Protein AF-A0A7C4MW34-F1 (afdb_monomer)

Nearest PDB structures (foldseek):
  4m70-assembly2_L  TM=8.364E-01  e=2.069E+00  Solanum tuberosum
  7ena-a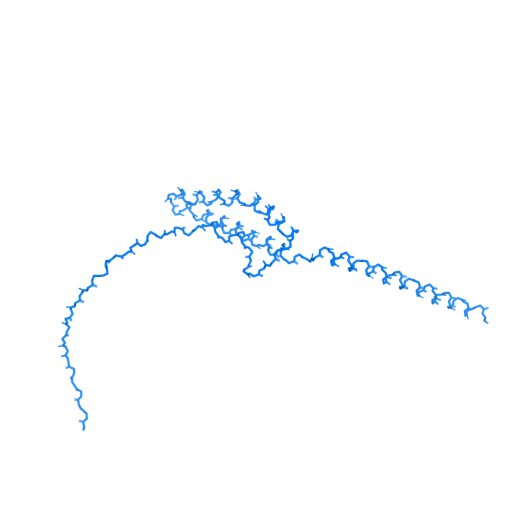ssembly1_g  TM=3.616E-01  e=6.659E+00  Homo sapiens
  7enc-assembly1_g  TM=4.281E-01  e=9.632E+00  Homo sapiens

pLDDT: mean 78.88, std 18.08, range [37.03, 94.94]

Mean predicted aligned error: 14.09 Å

Secondary structure (DSSP, 8-state):
------------------S---------TTTTSSPPPTT----HHHHHHHHHHHHHHHHHHHHHHHHHHH--SHHHHHHHHHHHHHHHHHHHHHHHHHHHPPPHHHHHHHHHHHHHHHHHHHHHHHHHHHHHHHTT--

Sequence (138 aa):
MVRTLCVGAGLGLLVWFIGAVQAADKPDLMAGVFDPPAGVHLRPDQQEQLRKLKQRYEPPLRSAIRKYESAAEERERIPLAREITKLKAEIKQEMERILAAPDPELIKRMKEAEQKAREQAKKQQQKAQAAKKNRKKH

Solvent-accessible surface area (backbone atoms only — not comparable to full-atom values): 8635 Å² total; per-residue (Å²): 137,92,80,89,81,89,82,90,82,92,75,89,82,90,77,80,93,76,90,73,88,64,79,72,72,72,75,61,86,68,64,71,64,86,57,76,66,89,92,69,82,74,51,74,71,43,50,54,50,50,50,52,50,46,69,67,47,46,61,61,44,52,50,35,50,54,51,36,71,68,42,87,47,69,79,60,26,53,63,31,52,51,50,42,50,50,50,51,51,53,48,45,53,53,49,52,51,52,70,66,51,74,58,68,68,57,54,49,52,51,53,54,51,52,51,52,51,53,52,51,51,52,53,51,51,52,53,54,50,52,54,55,55,58,66,73,76,110

Structure (mmCIF, N/CA/C/O backbone):
data_AF-A0A7C4MW34-F1
#
_entry.id   AF-A0A7C4MW34-F1
#
loop_
_atom_site.group_PDB
_atom_site.id
_atom_site.type_symbol
_atom_site.label_atom_id
_atom_site.label_alt_id
_atom_site.label_comp_id
_atom_site.label_asym_id
_atom_site.label_entity_id
_atom_site.label_seq_id
_atom_site.pdbx_PDB_ins_code
_atom_site.Cartn_x
_atom_site.Cartn_y
_atom_site.Cartn_z
_atom_site.occupancy
_atom_site.B_iso_or_equiv
_atom_site.auth_seq_id
_atom_site.auth_comp_id
_atom_site.auth_asym_id
_atom_site.auth_atom_id
_atom_site.pdbx_PDB_model_num
ATOM 1 N N . MET A 1 1 ? 12.282 -68.832 -27.040 1.00 41.03 1 MET A N 1
ATOM 2 C CA . MET A 1 1 ? 13.576 -68.327 -26.533 1.00 41.03 1 MET A CA 1
ATOM 3 C C . MET A 1 1 ? 13.894 -67.032 -27.255 1.00 41.03 1 MET A C 1
ATOM 5 O O . MET A 1 1 ? 13.933 -67.020 -28.476 1.00 41.03 1 MET A O 1
ATOM 9 N N . VAL A 1 2 ? 14.006 -65.946 -26.494 1.00 40.78 2 VAL A N 1
ATOM 10 C CA . VAL A 1 2 ? 14.206 -64.572 -26.969 1.00 40.78 2 VAL A CA 1
ATOM 11 C C . VAL A 1 2 ? 15.674 -64.374 -27.345 1.00 40.78 2 VAL A C 1
ATOM 13 O O . VAL A 1 2 ? 16.547 -64.673 -26.532 1.00 40.78 2 VAL A O 1
ATOM 16 N N . ARG A 1 3 ? 15.950 -63.846 -28.542 1.00 43.81 3 ARG A N 1
ATOM 17 C CA . ARG A 1 3 ? 1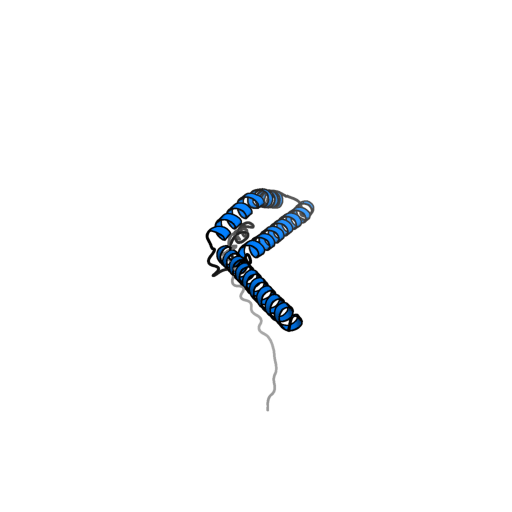7.239 -63.229 -28.877 1.00 43.81 3 ARG A CA 1
ATOM 18 C C . ARG A 1 3 ? 17.019 -61.964 -29.701 1.00 43.81 3 ARG A C 1
ATOM 20 O O . ARG A 1 3 ? 16.638 -62.006 -30.863 1.00 43.81 3 ARG A O 1
ATOM 27 N N . THR A 1 4 ? 17.257 -60.858 -29.017 1.00 50.22 4 THR A N 1
ATOM 28 C CA . THR A 1 4 ? 17.436 -59.490 -29.490 1.00 50.22 4 THR A CA 1
ATOM 29 C C . THR A 1 4 ? 18.653 -59.392 -30.412 1.00 50.22 4 THR A C 1
ATOM 31 O O . THR A 1 4 ? 19.695 -59.953 -30.080 1.00 50.22 4 THR A O 1
ATOM 34 N N . LEU A 1 5 ? 18.558 -58.618 -31.498 1.00 46.16 5 LEU A N 1
ATOM 35 C CA . LEU A 1 5 ? 19.700 -57.959 -32.141 1.00 46.16 5 LEU A CA 1
ATOM 36 C C . LEU A 1 5 ? 19.223 -56.684 -32.855 1.00 46.16 5 LEU A C 1
ATOM 38 O O . LEU A 1 5 ? 18.313 -56.713 -33.679 1.00 46.16 5 LEU A O 1
ATOM 42 N N . CYS A 1 6 ? 19.823 -55.566 -32.447 1.00 45.34 6 CYS A N 1
ATOM 43 C CA . CYS A 1 6 ? 19.655 -54.215 -32.974 1.00 45.34 6 CYS A CA 1
ATOM 44 C C . CYS A 1 6 ? 20.147 -54.079 -34.427 1.00 45.34 6 CYS A C 1
ATOM 46 O O . CYS A 1 6 ? 21.019 -54.831 -34.849 1.00 45.34 6 CYS A O 1
ATOM 48 N N . VAL A 1 7 ? 19.693 -53.031 -35.126 1.00 44.06 7 VAL A N 1
ATOM 49 C CA . VAL A 1 7 ? 20.501 -51.871 -35.582 1.00 44.06 7 VAL A CA 1
ATOM 50 C C . VAL A 1 7 ? 19.810 -51.192 -36.777 1.00 44.06 7 VAL A C 1
ATOM 52 O O . VAL A 1 7 ? 19.641 -51.789 -37.830 1.00 44.06 7 VAL A O 1
ATOM 55 N N . GLY A 1 8 ? 19.497 -49.903 -36.599 1.00 41.50 8 GLY A N 1
ATOM 56 C CA . GLY A 1 8 ? 19.860 -48.848 -37.551 1.00 41.50 8 GLY A CA 1
ATOM 57 C C . GLY A 1 8 ? 19.016 -48.654 -38.811 1.00 41.50 8 GLY A C 1
ATOM 58 O O . GLY A 1 8 ? 19.262 -49.279 -39.832 1.00 41.50 8 GLY A O 1
ATOM 59 N N . ALA A 1 9 ? 18.169 -47.624 -38.791 1.00 46.53 9 ALA A N 1
ATOM 60 C CA . ALA A 1 9 ? 17.952 -46.763 -39.954 1.00 46.53 9 ALA A CA 1
ATOM 61 C C . ALA A 1 9 ? 17.514 -45.376 -39.465 1.00 4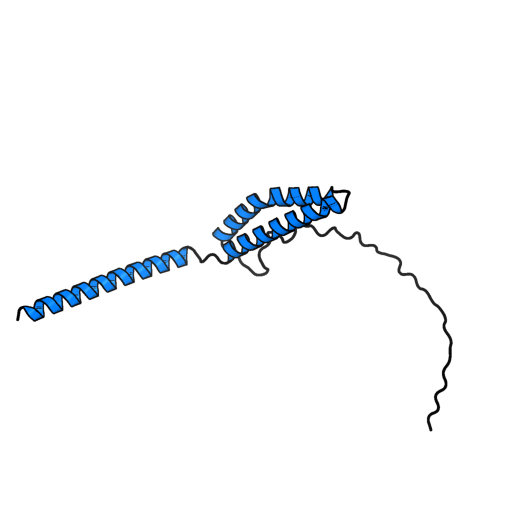6.53 9 ALA A C 1
ATOM 63 O O . ALA A 1 9 ? 16.337 -45.111 -39.231 1.00 46.53 9 ALA A O 1
ATOM 64 N N . GLY A 1 10 ? 18.500 -44.506 -39.243 1.00 44.44 10 GLY A N 1
ATOM 65 C CA . GLY A 1 10 ? 18.279 -43.077 -39.087 1.00 44.44 10 GLY A CA 1
ATOM 66 C C . GLY A 1 10 ? 18.043 -42.445 -40.455 1.00 44.44 10 GLY A C 1
ATOM 67 O O . GLY A 1 10 ? 18.918 -42.495 -41.309 1.00 44.44 10 GLY A O 1
ATOM 68 N N . LEU A 1 11 ? 16.864 -41.860 -40.632 1.00 51.25 11 LEU A N 1
ATOM 69 C CA . LEU A 1 11 ? 16.459 -40.915 -41.675 1.00 51.25 11 LEU A CA 1
ATOM 70 C C . LEU A 1 11 ? 15.327 -40.126 -40.995 1.00 51.25 11 LEU A C 1
ATOM 72 O O . LEU A 1 11 ? 14.296 -40.687 -40.657 1.00 51.25 11 LEU A O 1
ATOM 76 N N . GLY A 1 12 ? 15.518 -38.886 -40.558 1.00 44.84 12 GLY A N 1
ATOM 77 C CA . GLY A 1 12 ? 15.930 -37.787 -41.412 1.00 44.84 12 GLY A CA 1
ATOM 78 C C . GLY A 1 12 ? 14.686 -37.212 -42.081 1.00 44.84 12 GLY A C 1
ATOM 79 O O . GLY A 1 12 ? 14.491 -37.433 -43.267 1.00 44.84 12 GLY A O 1
ATOM 80 N N . LEU A 1 13 ? 13.839 -36.500 -41.328 1.00 47.25 13 LEU A N 1
ATOM 81 C CA . LEU A 1 13 ? 12.906 -35.543 -41.923 1.00 47.25 13 LEU A CA 1
ATOM 82 C C . LEU A 1 13 ? 12.595 -34.396 -40.960 1.00 47.25 13 LEU A C 1
ATOM 84 O O . LEU A 1 13 ? 11.762 -34.447 -40.060 1.00 47.25 13 LEU A O 1
ATOM 88 N N . LEU A 1 14 ? 13.389 -33.366 -41.205 1.00 48.12 14 LEU A N 1
ATOM 89 C CA . LEU A 1 14 ? 13.305 -31.986 -40.788 1.00 48.12 14 LEU A CA 1
ATOM 90 C C . LEU A 1 14 ? 12.026 -31.380 -41.394 1.00 48.12 14 LEU A C 1
ATOM 92 O O . LEU A 1 14 ? 11.952 -31.215 -42.609 1.00 48.12 14 LEU A O 1
ATOM 96 N N . VAL A 1 15 ? 11.034 -31.026 -40.575 1.00 53.00 15 VAL A N 1
ATOM 97 C CA . VAL A 1 15 ? 9.924 -30.158 -41.006 1.00 53.00 15 VAL A CA 1
ATOM 98 C C . VAL A 1 15 ? 9.812 -28.982 -40.037 1.00 53.00 15 VAL A C 1
ATOM 100 O O . VAL A 1 15 ? 9.117 -29.020 -39.030 1.00 53.00 15 VAL A O 1
ATOM 103 N N . TRP A 1 16 ? 10.623 -27.969 -40.342 1.00 45.69 16 TRP A N 1
ATOM 104 C CA . TRP A 1 16 ? 10.245 -26.559 -40.455 1.00 45.69 16 TRP A CA 1
ATOM 105 C C . TRP A 1 16 ? 9.225 -26.036 -39.434 1.00 45.69 16 TRP A C 1
ATOM 107 O O . TRP A 1 16 ? 8.058 -25.802 -39.733 1.00 45.69 16 TRP A O 1
ATOM 117 N N . PHE A 1 17 ? 9.739 -25.728 -38.244 1.00 40.44 17 PHE A N 1
ATOM 118 C CA . PHE A 1 17 ? 9.182 -24.705 -37.364 1.00 40.44 17 PHE A CA 1
ATOM 119 C C . PHE A 1 17 ? 9.373 -23.329 -38.033 1.00 40.44 17 PHE A C 1
ATOM 121 O O . PHE A 1 17 ? 10.386 -22.662 -37.835 1.00 40.44 17 PHE A O 1
ATOM 128 N N . ILE A 1 18 ? 8.423 -22.907 -38.869 1.00 50.16 18 ILE A N 1
ATOM 129 C CA . ILE A 1 18 ? 8.297 -21.505 -39.285 1.00 50.16 18 ILE A CA 1
ATOM 130 C C . ILE A 1 18 ? 6.913 -21.017 -38.893 1.00 50.16 18 ILE A C 1
ATOM 132 O O . ILE A 1 18 ? 5.909 -21.582 -39.313 1.00 50.16 18 ILE A O 1
ATOM 136 N N . GLY A 1 19 ? 6.887 -19.906 -38.158 1.00 37.09 19 GLY A N 1
ATOM 137 C CA . GLY A 1 19 ? 5.733 -19.014 -38.165 1.00 37.09 19 GLY A CA 1
ATOM 138 C C . GLY A 1 19 ? 5.060 -18.808 -36.820 1.00 37.09 19 GLY A C 1
ATOM 139 O O . GLY A 1 19 ? 3.912 -19.189 -36.651 1.00 37.09 19 GLY A O 1
ATOM 140 N N . ALA A 1 20 ? 5.764 -18.167 -35.889 1.00 41.09 20 ALA A N 1
ATOM 141 C CA . ALA A 1 20 ? 5.300 -16.953 -35.212 1.00 41.09 20 ALA A CA 1
ATOM 142 C C . ALA A 1 20 ? 6.273 -16.658 -34.066 1.00 41.09 20 ALA A C 1
ATOM 144 O O . ALA A 1 20 ? 6.082 -17.096 -32.934 1.00 41.09 20 ALA A O 1
ATOM 145 N N . VAL A 1 21 ? 7.310 -15.861 -34.346 1.00 43.25 21 VAL A N 1
ATOM 146 C CA . VAL A 1 21 ? 7.788 -14.927 -33.323 1.00 43.25 21 VAL A CA 1
ATOM 147 C C . VAL A 1 21 ? 6.605 -13.986 -33.120 1.00 43.25 21 VAL A C 1
ATOM 149 O O . VAL A 1 21 ? 6.377 -13.034 -33.861 1.00 43.25 21 VAL A O 1
ATOM 152 N N . GLN A 1 22 ? 5.725 -14.388 -32.209 1.00 37.03 22 GLN A N 1
ATOM 153 C CA . GLN A 1 22 ? 4.719 -13.510 -31.666 1.00 37.03 22 GLN A CA 1
ATOM 154 C C . GLN A 1 22 ? 5.533 -12.354 -31.106 1.00 37.03 22 GLN A C 1
ATOM 156 O O . GLN A 1 22 ? 6.472 -12.580 -30.337 1.00 37.03 22 GLN A O 1
ATOM 161 N N . ALA A 1 23 ? 5.264 -11.146 -31.601 1.00 40.41 23 ALA A N 1
ATOM 162 C CA . ALA A 1 23 ? 5.703 -9.934 -30.946 1.00 40.41 23 ALA A CA 1
ATOM 163 C C . ALA A 1 23 ? 5.356 -10.137 -29.474 1.00 40.41 23 ALA A C 1
ATOM 165 O O . ALA A 1 23 ? 4.180 -10.196 -29.122 1.00 40.41 23 ALA A O 1
ATOM 166 N N . ALA A 1 24 ? 6.373 -10.421 -28.662 1.00 38.38 24 ALA A N 1
ATOM 167 C CA . ALA A 1 24 ? 6.201 -10.554 -27.239 1.00 38.38 24 ALA A CA 1
ATOM 168 C C . ALA A 1 24 ? 5.788 -9.155 -26.812 1.00 38.38 24 ALA A C 1
ATOM 170 O O . ALA A 1 24 ? 6.632 -8.257 -26.752 1.00 38.38 24 ALA A O 1
ATOM 171 N N . ASP A 1 25 ? 4.478 -8.961 -26.658 1.00 45.44 25 ASP A N 1
ATOM 172 C CA . ASP A 1 25 ? 3.899 -7.854 -25.922 1.00 45.44 25 ASP A CA 1
ATOM 173 C C . ASP A 1 25 ? 4.781 -7.706 -24.693 1.00 45.44 25 ASP A C 1
ATOM 175 O O . ASP A 1 25 ? 4.855 -8.610 -23.853 1.00 45.44 25 ASP A O 1
ATOM 179 N N . LYS A 1 26 ? 5.589 -6.640 -24.667 1.00 52.94 26 LYS A N 1
ATOM 180 C CA . LYS A 1 26 ? 6.441 -6.365 -23.518 1.00 52.94 26 LYS A CA 1
ATOM 181 C C . LYS A 1 26 ? 5.467 -6.328 -22.346 1.00 52.94 26 LYS A C 1
ATOM 183 O O . LYS A 1 26 ? 4.536 -5.523 -22.416 1.00 52.94 26 LYS A O 1
ATOM 188 N N . PRO A 1 27 ? 5.600 -7.215 -21.342 1.00 59.66 27 PRO A N 1
ATOM 189 C CA . PRO A 1 27 ? 4.620 -7.282 -20.274 1.00 59.66 27 PRO A CA 1
ATOM 190 C C . PRO A 1 27 ? 4.542 -5.889 -19.668 1.00 59.66 27 PRO A C 1
ATOM 192 O O . PRO A 1 27 ? 5.571 -5.362 -19.239 1.00 59.66 27 PRO A O 1
ATOM 195 N N . ASP A 1 28 ? 3.358 -5.273 -19.714 1.00 71.06 28 ASP A N 1
ATOM 196 C CA . ASP A 1 28 ? 3.172 -3.930 -19.183 1.00 71.06 28 ASP A CA 1
ATOM 197 C C . ASP A 1 28 ? 3.604 -3.953 -17.717 1.00 71.06 28 ASP A C 1
ATOM 199 O O . ASP A 1 28 ? 2.982 -4.581 -16.859 1.00 71.06 28 ASP A O 1
ATOM 203 N N . LEU A 1 29 ? 4.729 -3.298 -17.431 1.00 76.44 29 LEU A N 1
ATOM 204 C CA . LEU A 1 29 ? 5.334 -3.305 -16.107 1.00 76.44 29 LEU A CA 1
ATOM 205 C C . LEU A 1 29 ? 4.459 -2.568 -15.084 1.00 76.44 29 LEU A C 1
ATOM 207 O O . LEU A 1 29 ? 4.717 -2.707 -13.883 1.00 76.44 29 LEU A O 1
ATOM 211 N N . MET A 1 30 ? 3.445 -1.826 -15.542 1.00 79.88 30 MET A N 1
ATOM 212 C CA . MET A 1 30 ? 2.418 -1.181 -14.725 1.00 79.88 30 MET A CA 1
ATOM 213 C C . MET A 1 30 ? 1.183 -2.061 -14.498 1.00 79.88 30 MET A C 1
ATOM 215 O O . MET A 1 30 ? 0.460 -1.823 -13.525 1.00 79.88 30 MET A O 1
ATOM 219 N N . ALA A 1 31 ? 0.936 -3.070 -15.340 1.00 76.94 31 ALA A N 1
ATOM 220 C CA . ALA A 1 31 ? -0.245 -3.919 -15.226 1.00 76.94 31 ALA A CA 1
ATOM 221 C C . ALA A 1 31 ? -0.235 -4.703 -13.907 1.00 76.94 31 ALA A C 1
ATOM 223 O O . ALA A 1 31 ? 0.797 -5.233 -13.483 1.00 76.94 31 ALA A O 1
ATOM 224 N N . GLY A 1 32 ? -1.381 -4.760 -13.226 1.00 77.88 32 GLY A N 1
ATOM 225 C CA . GLY A 1 32 ? -1.518 -5.516 -11.982 1.00 77.88 32 GLY A CA 1
ATOM 226 C C . GLY A 1 32 ? -0.900 -4.868 -10.742 1.00 77.88 32 GLY A C 1
ATOM 227 O O . GLY A 1 32 ? -1.073 -5.397 -9.650 1.00 77.88 32 GLY A O 1
ATOM 228 N N . VAL A 1 33 ? -0.174 -3.746 -10.853 1.00 83.6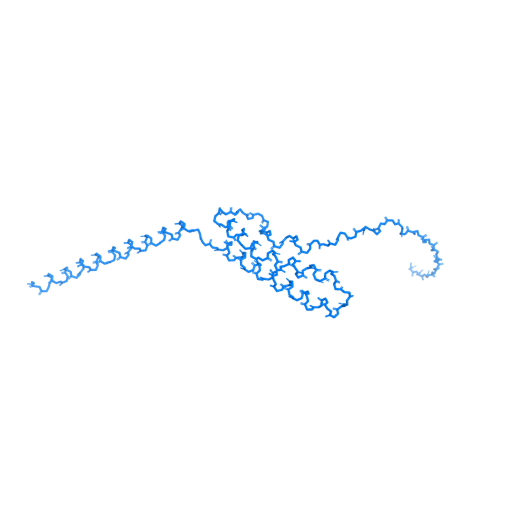2 33 VAL A N 1
ATOM 229 C CA . VAL A 1 33 ? 0.547 -3.165 -9.699 1.00 83.62 33 VAL A CA 1
ATOM 230 C C . VAL A 1 33 ? -0.404 -2.533 -8.679 1.00 83.62 33 VAL A C 1
ATOM 232 O O . VAL A 1 33 ? -0.152 -2.593 -7.478 1.00 83.62 33 VAL A O 1
ATOM 235 N N . PHE A 1 34 ? -1.490 -1.930 -9.161 1.00 85.50 34 PHE A N 1
ATOM 236 C CA . PHE A 1 34 ? -2.501 -1.262 -8.335 1.00 85.50 34 PHE A CA 1
ATOM 237 C C . PHE A 1 34 ? -3.824 -2.032 -8.282 1.00 85.50 34 PHE A C 1
ATOM 239 O O . PHE A 1 34 ? -4.800 -1.525 -7.727 1.00 85.50 34 PHE A O 1
ATOM 246 N N . ASP A 1 35 ? -3.867 -3.224 -8.878 1.00 84.44 35 ASP A N 1
ATOM 247 C CA . ASP A 1 35 ? -5.077 -4.028 -8.915 1.00 84.44 35 ASP A CA 1
ATOM 248 C C . ASP A 1 35 ? -5.216 -4.797 -7.595 1.00 84.44 35 ASP A C 1
ATOM 250 O O . ASP A 1 35 ? -4.266 -5.454 -7.150 1.00 84.44 35 ASP A O 1
ATOM 254 N N . PRO A 1 36 ? -6.383 -4.720 -6.932 1.00 79.88 36 PRO A N 1
ATOM 255 C CA . PRO A 1 36 ? -6.632 -5.511 -5.739 1.00 79.88 36 PRO A CA 1
ATOM 256 C C . PRO A 1 36 ? -6.614 -7.015 -6.077 1.00 79.88 36 PRO A C 1
ATOM 258 O O . PRO A 1 36 ? -6.841 -7.400 -7.228 1.00 79.88 36 PRO A O 1
ATOM 261 N N . PRO A 1 37 ? -6.394 -7.892 -5.078 1.00 79.19 37 PRO A N 1
ATOM 262 C CA . PRO A 1 37 ? -6.471 -9.332 -5.285 1.00 79.19 37 PRO A CA 1
ATOM 263 C C . PRO A 1 37 ? -7.829 -9.726 -5.878 1.00 79.19 37 PRO A C 1
ATOM 265 O O . PRO A 1 37 ? -8.866 -9.158 -5.521 1.00 79.19 37 PRO A O 1
ATOM 268 N N . ALA A 1 38 ? -7.832 -10.723 -6.764 1.00 78.81 38 ALA A N 1
ATOM 269 C CA . ALA A 1 38 ? -9.055 -11.190 -7.406 1.00 78.81 38 ALA A CA 1
ATOM 270 C C . ALA A 1 38 ? -10.126 -11.575 -6.366 1.00 78.81 38 ALA A C 1
ATOM 272 O O . ALA A 1 38 ? -9.837 -12.236 -5.368 1.00 78.81 38 ALA A O 1
ATOM 273 N N . GLY A 1 39 ? -11.371 -11.155 -6.606 1.00 75.94 39 GLY A N 1
ATOM 274 C CA . GLY A 1 39 ? -12.513 -11.436 -5.727 1.00 75.94 39 GLY A CA 1
ATOM 275 C C . GLY A 1 39 ? -12.685 -10.483 -4.536 1.00 75.94 39 GLY A C 1
ATOM 276 O O . GLY A 1 39 ? -13.682 -10.593 -3.820 1.00 75.94 39 GLY A O 1
ATOM 277 N N . VAL A 1 40 ? -11.779 -9.520 -4.327 1.00 81.00 40 VAL A N 1
ATOM 278 C CA . VAL A 1 40 ? -11.915 -8.515 -3.263 1.00 81.00 40 VAL A CA 1
ATOM 279 C C . VAL A 1 40 ? -12.878 -7.404 -3.686 1.00 81.00 40 VAL A C 1
ATOM 281 O O . VAL A 1 40 ? -12.608 -6.644 -4.613 1.00 81.00 40 VAL A O 1
ATOM 284 N N . HIS A 1 41 ? -13.994 -7.274 -2.965 1.00 82.94 41 HIS A N 1
ATOM 285 C CA . HIS A 1 41 ? -14.901 -6.136 -3.103 1.00 82.94 41 HIS A CA 1
ATOM 286 C C . HIS A 1 41 ? -14.422 -4.992 -2.210 1.00 82.94 41 HIS A C 1
ATOM 288 O O . HIS A 1 41 ? -14.436 -5.094 -0.984 1.00 82.94 41 HIS A O 1
ATOM 294 N N . LEU A 1 42 ? -13.984 -3.904 -2.837 1.00 85.25 42 LEU A N 1
ATOM 295 C CA . LEU A 1 42 ? -13.471 -2.734 -2.135 1.00 85.25 42 LEU A CA 1
ATOM 296 C C . LEU A 1 42 ? -14.611 -1.880 -1.589 1.00 85.25 42 LEU A C 1
ATOM 298 O O . LEU A 1 42 ? -15.513 -1.491 -2.337 1.00 85.25 42 LEU A O 1
ATOM 302 N N . ARG A 1 43 ? -14.519 -1.511 -0.312 1.00 88.00 43 ARG A N 1
ATOM 303 C CA . ARG A 1 43 ? -15.394 -0.493 0.277 1.00 88.00 43 ARG A CA 1
ATOM 304 C C . ARG A 1 43 ? -15.080 0.906 -0.289 1.00 88.00 43 ARG A C 1
ATOM 306 O O . ARG A 1 43 ? -13.953 1.133 -0.737 1.00 88.00 43 ARG A O 1
ATOM 313 N N . PRO A 1 44 ? -16.018 1.872 -0.245 1.00 87.81 44 PRO A N 1
ATOM 314 C CA . PRO A 1 44 ? -15.789 3.225 -0.766 1.00 87.81 44 PRO A CA 1
ATOM 315 C C . PRO A 1 44 ? -14.577 3.941 -0.145 1.00 87.81 44 PRO A C 1
ATOM 317 O O . PRO A 1 44 ? -13.820 4.598 -0.857 1.00 87.81 44 PRO A O 1
ATOM 320 N N . ASP A 1 45 ? -14.343 3.762 1.160 1.00 87.44 45 ASP A N 1
ATOM 321 C CA . ASP A 1 45 ? -13.169 4.295 1.865 1.00 87.44 45 ASP A CA 1
ATOM 322 C C . ASP A 1 45 ? -11.865 3.697 1.321 1.00 87.44 45 ASP A C 1
ATOM 324 O O . ASP A 1 45 ? -10.904 4.418 1.045 1.00 87.44 45 ASP A O 1
ATOM 328 N N . GLN A 1 46 ? -11.848 2.381 1.097 1.00 88.94 46 GLN A N 1
ATOM 329 C CA . GLN A 1 46 ? -10.694 1.666 0.553 1.00 88.94 46 GLN A CA 1
ATOM 330 C C . GLN A 1 46 ? -10.413 2.066 -0.899 1.00 88.94 46 GLN A C 1
ATOM 332 O O . GLN A 1 46 ? -9.254 2.225 -1.273 1.00 88.94 46 GLN A O 1
ATOM 337 N N . GLN A 1 47 ? -11.453 2.285 -1.711 1.00 90.19 47 GLN A N 1
ATOM 338 C CA . GLN A 1 47 ? -11.307 2.783 -3.083 1.00 90.19 47 GLN A CA 1
ATOM 339 C C . GLN A 1 47 ? -10.662 4.171 -3.114 1.00 90.19 47 GLN A C 1
ATOM 341 O O . GLN A 1 47 ? -9.760 4.420 -3.916 1.00 90.19 47 GLN A O 1
ATOM 346 N N . GLU A 1 48 ? -11.081 5.077 -2.228 1.00 91.25 48 GLU A N 1
ATOM 347 C CA . GLU A 1 48 ? -10.479 6.407 -2.138 1.00 91.25 48 GLU A CA 1
ATOM 348 C C . GLU A 1 48 ? -9.012 6.331 -1.690 1.00 91.25 48 GLU A C 1
ATOM 350 O O . GLU A 1 48 ? -8.150 7.020 -2.245 1.00 91.25 48 GLU A O 1
ATOM 355 N N . GLN A 1 49 ? -8.699 5.463 -0.724 1.00 90.44 49 GLN A N 1
ATOM 356 C CA . GLN A 1 49 ? -7.321 5.245 -0.283 1.00 90.44 49 GLN A CA 1
ATOM 357 C C . GLN A 1 49 ? -6.446 4.643 -1.388 1.00 90.44 49 GLN A C 1
ATOM 359 O O . GLN A 1 49 ? -5.334 5.125 -1.602 1.00 90.44 49 GLN A O 1
ATOM 364 N N . LEU A 1 50 ? -6.952 3.672 -2.152 1.00 91.12 50 LEU A N 1
ATOM 365 C CA . LEU A 1 50 ? -6.250 3.127 -3.318 1.00 91.12 50 LEU A CA 1
ATOM 366 C C . LEU A 1 50 ? -6.054 4.176 -4.414 1.00 91.12 50 LEU A C 1
ATOM 368 O O . LEU A 1 50 ? -4.999 4.226 -5.042 1.00 91.12 50 LEU A O 1
ATOM 372 N N . ARG A 1 51 ? -7.020 5.079 -4.613 1.00 91.44 51 ARG A N 1
ATOM 373 C CA . ARG A 1 51 ? -6.870 6.205 -5.542 1.00 91.44 51 ARG A CA 1
ATOM 374 C C . ARG A 1 51 ? -5.746 7.150 -5.109 1.00 91.44 51 ARG A C 1
ATOM 376 O O . ARG A 1 51 ? -4.954 7.565 -5.954 1.00 91.44 51 ARG A O 1
ATOM 383 N N . LYS A 1 52 ? -5.648 7.471 -3.815 1.00 93.38 52 LYS A N 1
ATOM 384 C CA . LYS A 1 52 ? -4.550 8.286 -3.256 1.00 93.38 52 LYS A CA 1
ATOM 385 C C . LYS A 1 52 ? -3.201 7.579 -3.393 1.00 93.38 52 LYS A C 1
ATOM 387 O O . LYS A 1 52 ? -2.226 8.209 -3.800 1.00 93.38 52 LYS A O 1
ATOM 392 N N . LEU A 1 53 ? -3.163 6.273 -3.118 1.00 93.25 53 LEU A N 1
ATOM 393 C CA . LEU A 1 53 ? -1.982 5.432 -3.313 1.00 93.25 53 LEU A CA 1
ATOM 394 C C . LEU A 1 53 ? -1.504 5.496 -4.768 1.00 93.25 53 LEU A C 1
ATOM 396 O O . LEU A 1 53 ? -0.340 5.802 -5.026 1.00 93.25 53 LEU A O 1
ATOM 400 N N . LYS A 1 54 ? -2.425 5.296 -5.717 1.00 92.00 54 LYS A N 1
ATOM 401 C CA . LYS A 1 54 ? -2.149 5.393 -7.151 1.00 92.00 54 LYS A CA 1
ATOM 402 C C . LYS A 1 54 ? -1.597 6.769 -7.524 1.00 92.00 54 LYS A C 1
ATOM 404 O O . LYS A 1 54 ? -0.524 6.846 -8.104 1.00 92.00 54 LYS A O 1
ATOM 409 N N . GLN A 1 55 ? -2.246 7.858 -7.114 1.00 94.19 55 GLN A N 1
ATOM 410 C CA . GLN A 1 55 ? -1.778 9.221 -7.409 1.00 94.19 55 GLN A CA 1
ATOM 411 C C . GLN A 1 55 ? -0.362 9.510 -6.888 1.00 94.19 55 GLN A C 1
ATOM 413 O O . GLN A 1 55 ? 0.392 10.239 -7.530 1.00 94.19 55 GLN A O 1
ATOM 418 N N . ARG A 1 56 ? 0.004 8.941 -5.736 1.00 93.81 56 ARG A N 1
ATOM 419 C CA . ARG A 1 56 ? 1.316 9.134 -5.112 1.00 93.81 56 ARG A CA 1
ATOM 420 C C . ARG A 1 56 ? 2.419 8.325 -5.795 1.00 93.81 56 ARG A C 1
ATOM 422 O O . ARG A 1 56 ? 3.517 8.843 -5.988 1.00 93.81 56 ARG A O 1
ATOM 429 N N . TYR A 1 57 ? 2.138 7.068 -6.138 1.00 93.06 57 TYR A N 1
ATOM 430 C CA . TYR A 1 57 ? 3.150 6.107 -6.585 1.00 93.06 57 TYR A CA 1
ATOM 431 C C . TYR A 1 57 ? 3.190 5.876 -8.098 1.00 93.06 57 TYR A C 1
ATOM 433 O O . TYR A 1 57 ? 4.218 5.439 -8.614 1.00 93.06 57 TYR A O 1
ATOM 441 N N . GLU A 1 58 ? 2.127 6.204 -8.831 1.00 92.69 58 GLU A N 1
ATOM 442 C CA . GLU A 1 58 ? 2.097 6.079 -10.289 1.00 92.69 58 GLU A CA 1
ATOM 443 C C . GLU A 1 58 ? 3.162 6.961 -10.972 1.00 92.69 58 GLU A C 1
ATOM 445 O O . GLU A 1 58 ? 3.915 6.420 -11.786 1.00 92.69 58 GLU A O 1
ATOM 450 N N . PRO A 1 59 ? 3.330 8.263 -10.639 1.00 94.94 59 PRO A N 1
ATOM 451 C CA . PRO A 1 59 ? 4.364 9.089 -11.267 1.00 94.94 59 PRO A CA 1
ATOM 452 C C . PRO A 1 59 ? 5.808 8.583 -11.073 1.00 94.94 59 PRO A C 1
ATOM 454 O O . PRO A 1 59 ? 6.519 8.466 -12.079 1.00 94.94 59 PRO A O 1
ATOM 457 N N . PRO A 1 60 ? 6.284 8.261 -9.846 1.00 94.19 60 PRO A N 1
ATOM 458 C CA . PRO A 1 60 ? 7.648 7.768 -9.663 1.00 94.19 60 PRO A CA 1
ATOM 459 C C . PRO A 1 60 ? 7.855 6.392 -10.301 1.00 94.19 60 PRO A C 1
ATOM 461 O O . PRO A 1 60 ? 8.883 6.180 -10.942 1.00 94.19 60 PRO A O 1
ATOM 464 N N . LEU A 1 61 ? 6.871 5.488 -10.220 1.00 92.81 61 LEU A N 1
ATOM 465 C CA . LEU A 1 61 ? 6.966 4.166 -10.840 1.00 92.81 61 LEU A CA 1
ATOM 466 C C . LEU A 1 61 ? 7.047 4.262 -12.367 1.00 92.81 61 LEU A C 1
ATOM 468 O O . LEU A 1 61 ? 7.922 3.651 -12.980 1.00 92.81 61 LEU A O 1
ATOM 472 N N . ARG A 1 62 ? 6.193 5.087 -12.982 1.00 93.06 62 ARG A N 1
ATOM 473 C CA . ARG A 1 62 ? 6.203 5.320 -14.431 1.00 93.06 62 ARG A CA 1
ATOM 474 C C . ARG A 1 62 ? 7.517 5.945 -14.896 1.00 93.06 62 ARG A C 1
ATOM 476 O O . ARG A 1 62 ? 8.036 5.577 -15.945 1.00 93.06 62 ARG A O 1
ATOM 483 N N . SER A 1 63 ? 8.065 6.874 -14.113 1.00 93.44 63 SER A N 1
ATOM 484 C CA . SER A 1 63 ? 9.370 7.486 -14.383 1.00 93.44 63 SER A CA 1
ATOM 485 C C . SER A 1 63 ? 10.498 6.452 -14.342 1.00 93.44 63 SER A C 1
ATOM 487 O O . SER A 1 63 ? 11.302 6.390 -15.272 1.00 93.44 63 SER A O 1
ATOM 489 N N . ALA A 1 64 ? 10.527 5.599 -13.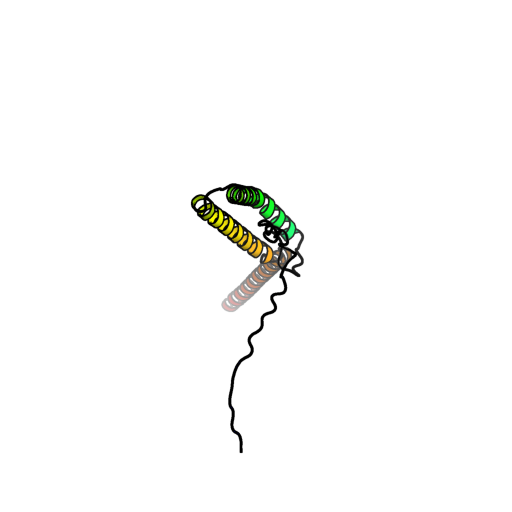314 1.00 92.19 64 ALA A N 1
ATOM 490 C CA . ALA A 1 64 ? 11.529 4.546 -13.174 1.00 92.19 64 ALA A CA 1
ATOM 491 C C . ALA A 1 64 ? 11.444 3.514 -14.313 1.00 92.19 64 ALA A C 1
ATOM 493 O O . ALA A 1 64 ? 12.469 3.172 -14.901 1.00 92.19 64 ALA A O 1
ATOM 494 N N . ILE A 1 65 ? 10.231 3.089 -14.688 1.00 91.94 65 ILE A N 1
ATOM 495 C CA . ILE A 1 65 ? 9.998 2.185 -15.827 1.00 91.94 65 ILE A CA 1
ATOM 496 C C . ILE A 1 65 ? 10.474 2.817 -17.134 1.00 91.94 65 ILE A C 1
ATOM 498 O O . ILE A 1 65 ? 11.234 2.196 -17.869 1.00 91.94 65 ILE A O 1
ATOM 502 N N . ARG A 1 66 ? 10.114 4.077 -17.400 1.00 93.12 66 ARG A N 1
ATOM 503 C CA . ARG A 1 66 ? 10.546 4.766 -18.623 1.00 93.12 66 ARG A CA 1
ATOM 504 C C . ARG A 1 66 ? 12.068 4.863 -18.714 1.00 93.12 66 ARG A C 1
ATOM 506 O O . ARG A 1 66 ? 12.628 4.632 -19.781 1.00 93.12 66 ARG A O 1
ATOM 513 N N . LYS A 1 67 ? 12.739 5.184 -17.601 1.00 92.56 67 LYS A N 1
ATOM 514 C CA . LYS A 1 67 ? 14.208 5.209 -17.536 1.00 92.56 67 LYS A CA 1
ATOM 515 C C . LYS A 1 67 ? 14.791 3.827 -17.819 1.00 92.56 67 LYS A C 1
ATOM 517 O O . LYS A 1 67 ? 15.729 3.725 -18.602 1.00 92.56 67 LYS A O 1
ATOM 522 N N . TYR A 1 68 ? 14.218 2.785 -17.216 1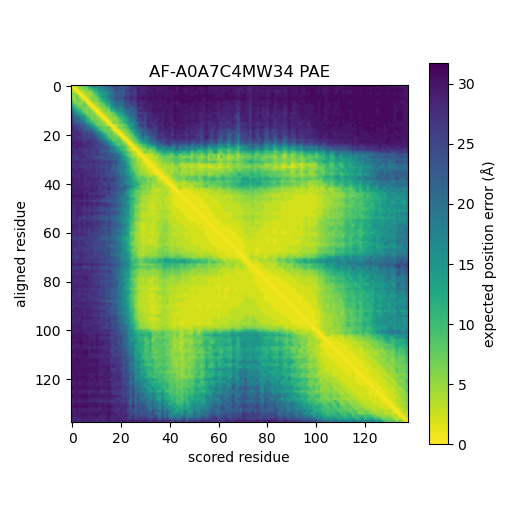.00 91.19 68 TYR A N 1
ATOM 523 C CA . TYR A 1 68 ? 14.643 1.398 -17.404 1.00 91.19 68 TYR A CA 1
ATOM 524 C C . TYR A 1 68 ? 14.534 0.963 -18.870 1.00 91.19 68 TYR A C 1
ATOM 526 O O . TYR A 1 68 ? 15.459 0.357 -19.403 1.00 91.19 68 TYR A O 1
ATOM 534 N N . GLU A 1 69 ? 13.444 1.332 -19.543 1.00 89.50 69 GLU A N 1
ATOM 535 C CA . GLU A 1 69 ? 13.233 1.046 -20.965 1.00 89.50 69 GLU A CA 1
ATOM 536 C C . GLU A 1 69 ? 14.166 1.845 -21.883 1.00 89.50 69 GLU A C 1
ATOM 538 O O . GLU A 1 69 ? 14.580 1.333 -22.923 1.00 89.50 69 GLU A O 1
ATOM 543 N N . SER A 1 70 ? 14.509 3.083 -21.509 1.00 91.62 70 SER A N 1
ATOM 544 C CA . SER A 1 70 ? 15.429 3.933 -22.277 1.00 91.62 70 SER A CA 1
ATOM 545 C C . SER A 1 70 ? 16.911 3.621 -22.055 1.00 91.62 70 SER A C 1
ATOM 547 O O . SER A 1 70 ? 17.741 4.063 -22.845 1.00 91.62 70 SER A O 1
ATOM 549 N N . ALA A 1 71 ? 17.252 2.891 -20.991 1.00 91.44 71 ALA A N 1
ATOM 550 C CA . ALA A 1 71 ? 18.630 2.553 -20.665 1.00 91.44 71 ALA A CA 1
ATOM 551 C C . ALA A 1 71 ? 19.208 1.597 -21.719 1.00 91.44 71 ALA A C 1
ATOM 553 O O . ALA A 1 71 ? 18.650 0.521 -21.982 1.00 91.44 71 ALA A O 1
ATOM 554 N N . ALA A 1 72 ? 20.329 1.992 -22.321 1.00 86.38 72 ALA A N 1
ATOM 555 C CA . ALA A 1 72 ? 21.003 1.212 -23.355 1.00 86.38 72 ALA A CA 1
ATOM 556 C C . ALA A 1 72 ? 21.870 0.102 -22.745 1.00 86.38 72 ALA A C 1
ATOM 558 O O . ALA A 1 72 ? 21.941 -0.997 -23.293 1.00 86.38 72 ALA A O 1
ATOM 559 N N . GLU A 1 73 ? 22.483 0.372 -21.591 1.00 91.06 73 GLU A N 1
ATOM 560 C CA . GLU A 1 73 ? 23.407 -0.551 -20.940 1.00 91.06 73 GLU A CA 1
ATOM 561 C C . GLU A 1 73 ? 22.757 -1.340 -19.794 1.00 91.06 73 GLU A C 1
ATOM 563 O O . GLU A 1 73 ? 22.011 -0.811 -18.968 1.00 91.06 73 GLU A O 1
ATOM 568 N N . GLU A 1 74 ? 23.125 -2.618 -19.674 1.00 83.44 74 GLU A N 1
ATOM 569 C CA . GLU A 1 74 ? 22.717 -3.503 -18.570 1.00 83.44 74 GLU A CA 1
ATOM 570 C C . GLU A 1 74 ? 23.057 -2.900 -17.192 1.00 83.44 74 GLU A C 1
ATOM 572 O O . GLU A 1 74 ? 22.272 -2.971 -16.246 1.00 83.44 74 GLU A O 1
ATOM 577 N N . ARG A 1 75 ? 24.221 -2.244 -17.085 1.00 88.81 75 ARG A N 1
ATOM 578 C CA . ARG A 1 75 ? 24.704 -1.625 -15.840 1.00 88.81 75 ARG A CA 1
ATOM 579 C C . ARG A 1 75 ? 23.796 -0.499 -15.349 1.00 88.81 75 ARG A C 1
ATOM 581 O O . ARG A 1 75 ? 23.662 -0.327 -14.140 1.00 88.81 75 ARG A O 1
ATOM 588 N N . GLU A 1 76 ? 23.144 0.217 -16.261 1.00 87.12 76 GLU A N 1
ATOM 589 C CA . GLU A 1 76 ? 22.166 1.265 -15.949 1.00 87.12 76 GLU A CA 1
ATOM 590 C C . GLU A 1 76 ? 20.789 0.675 -15.610 1.00 87.12 76 GLU A C 1
ATOM 592 O O . GLU A 1 76 ? 20.067 1.200 -14.761 1.00 87.12 76 GLU A O 1
ATOM 597 N N . ARG A 1 77 ? 20.434 -0.464 -16.216 1.00 88.38 77 ARG A N 1
ATOM 598 C CA . ARG A 1 77 ? 19.162 -1.163 -15.975 1.00 88.38 77 ARG A CA 1
ATOM 599 C C . ARG A 1 77 ? 19.072 -1.796 -14.592 1.00 88.38 77 ARG A C 1
ATOM 601 O O . ARG A 1 77 ? 18.000 -1.772 -13.991 1.00 88.38 77 ARG A O 1
ATOM 608 N N . ILE A 1 78 ? 20.168 -2.341 -14.062 1.00 90.31 78 ILE A N 1
ATOM 609 C CA . ILE A 1 78 ? 20.200 -3.003 -12.744 1.00 90.31 78 ILE A CA 1
ATOM 610 C C . ILE A 1 78 ? 19.689 -2.099 -11.601 1.00 90.31 78 ILE A C 1
ATOM 612 O O . ILE A 1 78 ? 18.787 -2.529 -10.873 1.00 90.31 78 ILE A O 1
ATOM 616 N N . PRO A 1 79 ? 20.212 -0.873 -11.388 1.00 91.81 79 PRO A N 1
ATOM 617 C CA . PRO A 1 79 ? 19.718 -0.005 -10.320 1.00 91.81 79 PRO A CA 1
ATOM 618 C C . PRO A 1 79 ? 18.260 0.420 -10.542 1.00 91.81 79 PRO A C 1
ATOM 620 O O . PRO A 1 79 ? 17.494 0.457 -9.581 1.00 91.81 79 PRO A O 1
ATOM 623 N N . LEU A 1 80 ? 17.845 0.645 -11.792 1.00 90.88 80 LEU A N 1
ATOM 624 C CA . LEU A 1 80 ? 16.467 1.011 -12.134 1.00 90.88 80 LEU A CA 1
ATOM 625 C C . LEU A 1 80 ? 15.481 -0.141 -11.878 1.00 90.88 80 LEU A C 1
ATOM 627 O O . LEU A 1 80 ? 14.413 0.074 -11.313 1.00 90.88 80 LEU A O 1
ATOM 631 N N . ALA A 1 81 ? 15.854 -1.384 -12.193 1.00 89.94 81 ALA A N 1
ATOM 632 C CA . ALA A 1 81 ? 15.053 -2.566 -11.868 1.00 89.94 81 ALA A CA 1
ATOM 633 C C . ALA A 1 81 ? 14.866 -2.735 -10.352 1.00 89.94 81 ALA A C 1
ATOM 635 O O . ALA A 1 81 ? 13.774 -3.082 -9.891 1.00 89.94 81 ALA A O 1
ATOM 636 N N . ARG A 1 82 ? 15.913 -2.461 -9.561 1.00 92.81 82 ARG A N 1
ATOM 637 C CA . ARG A 1 82 ? 15.833 -2.473 -8.090 1.00 92.81 82 ARG A CA 1
ATOM 638 C C . ARG A 1 82 ? 14.896 -1.386 -7.572 1.00 92.81 82 ARG A C 1
ATOM 640 O O . ARG A 1 82 ? 14.099 -1.663 -6.679 1.00 92.81 82 ARG A O 1
ATOM 647 N N . GLU A 1 83 ? 14.956 -0.186 -8.143 1.00 92.81 83 GLU A N 1
ATOM 648 C CA . GLU A 1 83 ? 14.054 0.918 -7.802 1.00 92.81 83 GLU A CA 1
ATOM 649 C C . GLU A 1 83 ? 12.591 0.570 -8.116 1.00 92.81 83 GLU A C 1
ATOM 651 O O . GLU A 1 83 ? 11.736 0.683 -7.240 1.00 92.81 83 GLU A O 1
ATOM 656 N N . ILE A 1 84 ? 12.309 0.045 -9.313 1.00 91.56 84 ILE A N 1
ATOM 657 C CA . ILE A 1 84 ? 10.970 -0.425 -9.708 1.00 91.56 84 ILE A CA 1
ATOM 658 C C . ILE A 1 84 ? 10.471 -1.506 -8.743 1.00 91.56 84 ILE A C 1
ATOM 660 O O . ILE A 1 84 ? 9.333 -1.448 -8.280 1.00 91.56 84 ILE A O 1
ATOM 664 N N . THR A 1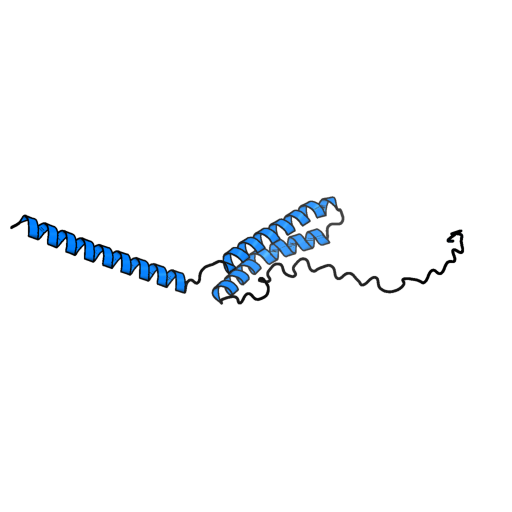 85 ? 11.319 -2.481 -8.408 1.00 92.06 85 THR A N 1
ATOM 665 C CA . THR A 1 85 ? 10.968 -3.567 -7.478 1.00 92.06 85 THR A CA 1
ATOM 666 C C . THR A 1 85 ? 10.642 -3.027 -6.089 1.00 92.06 85 THR A C 1
ATOM 668 O O . THR A 1 85 ? 9.653 -3.440 -5.484 1.00 92.06 85 THR A O 1
ATOM 671 N N . LYS A 1 86 ? 11.432 -2.067 -5.597 1.00 94.31 86 LYS A N 1
ATOM 672 C CA . LYS A 1 86 ? 11.195 -1.400 -4.315 1.00 94.31 86 LYS A CA 1
ATOM 673 C C . LYS A 1 86 ? 9.859 -0.656 -4.317 1.00 94.31 86 LYS A C 1
ATOM 675 O O . LYS A 1 86 ? 9.064 -0.858 -3.406 1.00 94.31 86 LYS A O 1
ATOM 680 N N . LEU A 1 87 ? 9.582 0.134 -5.355 1.00 93.50 87 LEU A N 1
ATOM 681 C CA . LEU A 1 87 ? 8.312 0.853 -5.490 1.00 93.50 87 LEU A CA 1
ATOM 682 C C . LEU A 1 87 ? 7.123 -0.115 -5.533 1.00 93.50 87 LEU A C 1
ATOM 684 O O . LEU A 1 87 ? 6.145 0.094 -4.822 1.00 93.50 87 LEU A O 1
ATOM 688 N N . LYS A 1 88 ? 7.218 -1.214 -6.291 1.00 91.75 88 LYS A N 1
ATOM 689 C CA . LYS A 1 88 ? 6.179 -2.259 -6.320 1.00 91.75 88 LYS A CA 1
ATOM 690 C C . LYS A 1 88 ? 5.953 -2.896 -4.946 1.00 91.75 88 LYS A C 1
ATOM 692 O O . LYS A 1 88 ? 4.808 -3.136 -4.572 1.00 91.75 88 LYS A O 1
ATOM 697 N N . ALA A 1 89 ? 7.020 -3.154 -4.190 1.00 91.44 89 ALA A N 1
ATOM 698 C CA . ALA A 1 89 ? 6.916 -3.704 -2.841 1.00 91.44 89 ALA A CA 1
ATOM 699 C C . ALA A 1 89 ? 6.235 -2.726 -1.867 1.00 91.44 89 ALA A C 1
ATOM 701 O O . ALA A 1 89 ? 5.361 -3.139 -1.107 1.00 91.44 89 ALA A O 1
ATOM 702 N N . GLU A 1 90 ? 6.582 -1.437 -1.925 1.00 93.19 90 GLU A N 1
ATOM 703 C CA . GLU A 1 90 ? 5.939 -0.392 -1.118 1.00 93.19 90 GLU A CA 1
ATOM 704 C C . GLU A 1 90 ? 4.449 -0.249 -1.457 1.00 93.19 90 GLU A C 1
ATOM 706 O O . GLU A 1 90 ? 3.616 -0.244 -0.551 1.00 93.19 90 GLU A O 1
ATOM 711 N N . ILE A 1 91 ? 4.101 -0.222 -2.750 1.00 92.62 91 ILE A N 1
ATOM 712 C CA . ILE A 1 91 ? 2.705 -0.176 -3.214 1.00 92.62 91 ILE A CA 1
ATOM 713 C C . ILE A 1 91 ? 1.929 -1.383 -2.689 1.00 92.62 91 ILE A C 1
ATOM 715 O O . ILE A 1 91 ? 0.847 -1.217 -2.127 1.00 92.62 91 ILE A O 1
ATOM 719 N N . LYS A 1 92 ? 2.487 -2.593 -2.822 1.00 91.50 92 LYS A N 1
ATOM 720 C CA . LYS A 1 92 ? 1.850 -3.817 -2.329 1.00 91.50 92 LYS A CA 1
ATOM 721 C C . LYS A 1 92 ? 1.614 -3.754 -0.820 1.00 91.50 92 LYS A C 1
ATOM 723 O O . LYS A 1 92 ? 0.521 -4.073 -0.364 1.00 91.50 92 LYS A O 1
ATOM 728 N N . GLN A 1 93 ? 2.605 -3.305 -0.054 1.00 92.25 93 GLN A N 1
ATOM 729 C CA . GLN A 1 93 ? 2.487 -3.195 1.396 1.00 92.25 93 GLN A CA 1
ATOM 730 C C . GLN A 1 93 ? 1.436 -2.157 1.817 1.00 92.25 93 GLN A C 1
ATOM 732 O O . GLN A 1 93 ? 0.657 -2.411 2.736 1.00 92.25 93 GLN A O 1
ATOM 737 N N .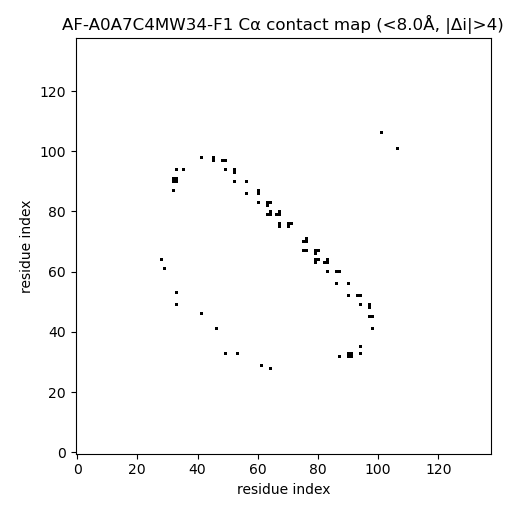 GLU A 1 94 ? 1.393 -0.984 1.179 1.00 91.81 94 GLU A N 1
ATOM 738 C CA . GLU A 1 94 ? 0.359 0.014 1.475 1.00 91.81 94 GLU A CA 1
ATOM 739 C C . GLU A 1 94 ? -1.033 -0.478 1.056 1.00 91.81 94 GLU A C 1
ATOM 741 O O . GLU A 1 94 ? -1.989 -0.308 1.812 1.00 91.81 94 GLU A O 1
ATOM 746 N N . MET A 1 95 ? -1.150 -1.164 -0.082 1.00 91.19 95 MET A N 1
ATOM 747 C CA . MET A 1 95 ? -2.399 -1.790 -0.512 1.00 91.19 95 MET A CA 1
ATOM 748 C C . MET A 1 95 ? -2.891 -2.826 0.505 1.00 91.19 95 MET A C 1
ATOM 750 O O . MET A 1 95 ? -4.041 -2.758 0.928 1.00 91.19 95 MET A O 1
ATOM 754 N N . GLU A 1 96 ? -2.032 -3.737 0.967 1.00 89.69 96 GLU A N 1
ATOM 755 C CA . GLU A 1 96 ? -2.386 -4.719 2.002 1.00 89.69 96 GLU A CA 1
ATOM 756 C C . GLU A 1 96 ? -2.873 -4.046 3.293 1.00 89.69 96 GLU A C 1
ATOM 758 O O . GLU A 1 96 ? -3.838 -4.510 3.899 1.00 89.69 96 GLU A O 1
ATOM 763 N N . ARG A 1 97 ? -2.278 -2.912 3.689 1.00 89.62 97 ARG A N 1
ATOM 764 C CA . ARG A 1 97 ? -2.742 -2.132 4.850 1.00 89.62 97 ARG A CA 1
ATOM 765 C C . ARG A 1 97 ? -4.134 -1.540 4.639 1.00 89.62 97 ARG A C 1
ATOM 767 O O . ARG A 1 97 ? -4.940 -1.579 5.564 1.00 89.62 97 ARG A O 1
ATOM 774 N N . ILE A 1 98 ? -4.421 -1.011 3.450 1.00 89.00 98 ILE A N 1
ATOM 775 C CA . ILE A 1 98 ? -5.746 -0.471 3.098 1.00 89.00 98 ILE A CA 1
ATOM 776 C C . ILE A 1 98 ? -6.795 -1.592 3.118 1.00 89.00 98 ILE A C 1
ATOM 778 O O . ILE A 1 98 ? -7.888 -1.428 3.664 1.00 89.00 98 ILE A O 1
ATOM 782 N N . LEU A 1 99 ? -6.453 -2.757 2.564 1.00 87.50 99 LEU A N 1
ATOM 783 C CA . LEU A 1 99 ? -7.341 -3.918 2.514 1.00 87.50 99 LEU A CA 1
ATOM 784 C C . LEU A 1 99 ? -7.595 -4.527 3.900 1.00 87.50 99 LEU A C 1
ATOM 786 O O . LEU A 1 99 ? -8.722 -4.920 4.193 1.00 87.50 99 LEU A O 1
ATOM 790 N N . ALA A 1 100 ? -6.575 -4.566 4.759 1.00 87.75 100 ALA A N 1
ATOM 791 C CA . ALA A 1 100 ? -6.674 -5.069 6.128 1.00 87.75 100 ALA A CA 1
ATOM 792 C C . ALA A 1 100 ? -7.319 -4.071 7.107 1.00 87.75 100 ALA A C 1
ATOM 794 O O . ALA A 1 100 ? -7.607 -4.441 8.248 1.00 87.75 100 ALA A O 1
ATOM 795 N N . ALA A 1 101 ? -7.537 -2.815 6.699 1.00 85.12 101 ALA A N 1
ATOM 796 C CA . ALA A 1 101 ? -8.102 -1.794 7.568 1.00 85.12 101 ALA A CA 1
ATOM 797 C C . ALA A 1 101 ? -9.516 -2.197 8.037 1.00 85.12 101 ALA A C 1
ATOM 799 O O . ALA A 1 101 ? -10.404 -2.414 7.195 1.00 85.12 101 ALA A O 1
ATOM 800 N N . PRO A 1 102 ? -9.747 -2.296 9.364 1.00 79.62 102 PRO A N 1
ATOM 801 C CA . PRO A 1 102 ? -11.056 -2.644 9.890 1.00 79.62 102 PRO A CA 1
ATOM 802 C C . PRO A 1 102 ? -12.080 -1.577 9.513 1.00 79.62 102 PRO A C 1
ATOM 804 O O . PRO A 1 102 ? -11.747 -0.398 9.388 1.00 79.62 102 PRO A O 1
ATOM 807 N N . ASP A 1 103 ? -13.330 -2.005 9.343 1.00 81.56 103 ASP A N 1
ATOM 808 C CA . ASP A 1 103 ? -14.434 -1.106 9.011 1.00 81.56 103 ASP A CA 1
ATOM 809 C C . ASP A 1 103 ? -14.539 0.014 10.071 1.00 81.56 103 ASP A C 1
ATOM 811 O O . ASP A 1 103 ? -14.677 -0.289 11.265 1.00 81.56 103 ASP A O 1
ATOM 815 N N . PRO A 1 104 ? -14.461 1.301 9.683 1.00 82.19 104 PRO A N 1
ATOM 816 C CA . PRO A 1 104 ? -14.546 2.413 10.624 1.00 82.19 104 PRO A CA 1
ATOM 817 C C . PRO A 1 104 ? -15.837 2.401 11.459 1.00 82.19 104 PRO A C 1
ATOM 819 O O . PRO A 1 104 ? -15.798 2.776 12.636 1.00 82.19 104 PRO A O 1
ATOM 822 N N . GLU A 1 105 ? -16.957 1.918 10.912 1.00 83.62 105 GLU A N 1
ATOM 823 C CA . GLU A 1 105 ? -18.212 1.764 11.658 1.00 83.62 105 GLU A CA 1
ATOM 824 C C . GLU A 1 105 ? -18.097 0.686 12.742 1.00 83.62 105 GLU A C 1
ATOM 826 O O . GLU A 1 105 ? -18.569 0.869 13.869 1.00 83.62 105 GLU A O 1
ATOM 831 N N . LEU A 1 106 ? -17.404 -0.417 12.451 1.00 84.38 106 LEU A N 1
ATOM 832 C CA . LEU A 1 106 ? -17.133 -1.460 13.439 1.00 84.38 106 LEU A CA 1
ATOM 833 C C . LEU A 1 106 ? -16.253 -0.924 14.576 1.00 84.38 106 LEU A C 1
ATOM 835 O O . LEU A 1 106 ? -16.570 -1.137 15.749 1.00 84.38 106 LEU A O 1
ATOM 839 N N . ILE A 1 107 ? -15.196 -0.171 14.250 1.00 85.81 107 ILE A N 1
ATOM 840 C CA . ILE A 1 107 ? -14.319 0.463 15.249 1.00 85.81 107 ILE A CA 1
ATOM 841 C C . ILE A 1 107 ? -15.128 1.402 16.152 1.00 85.81 107 ILE A C 1
ATOM 843 O O . ILE A 1 107 ? -14.950 1.401 17.374 1.00 85.81 107 ILE A O 1
ATOM 847 N N . LYS A 1 108 ? -16.028 2.199 15.568 1.00 88.50 108 LYS A N 1
ATOM 848 C CA . LYS A 1 108 ? -16.885 3.124 16.314 1.00 88.50 108 LYS A CA 1
ATOM 849 C C . LYS A 1 108 ? -17.794 2.376 17.291 1.00 88.50 108 LYS A C 1
ATOM 851 O O . LYS A 1 108 ? -17.803 2.698 18.478 1.00 88.50 108 LYS A O 1
ATOM 856 N N . ARG A 1 109 ? -18.470 1.317 16.832 1.00 90.00 109 ARG A N 1
ATOM 857 C CA . ARG A 1 109 ? -19.330 0.475 17.684 1.00 90.00 109 ARG A CA 1
ATOM 858 C C . ARG A 1 109 ? -18.558 -0.193 18.820 1.00 90.00 109 ARG A C 1
ATOM 860 O O . ARG A 1 109 ? -19.053 -0.228 19.944 1.00 90.00 109 ARG A O 1
ATOM 867 N N . MET A 1 110 ? -17.346 -0.686 18.561 1.00 89.50 110 MET A N 1
ATOM 868 C CA . MET A 1 110 ? -16.495 -1.278 19.600 1.00 89.50 110 MET A CA 1
ATOM 869 C C . MET A 1 110 ? -16.119 -0.259 20.682 1.00 89.50 110 MET A C 1
ATOM 871 O O . MET A 1 110 ? -16.232 -0.566 21.867 1.00 89.50 110 MET A O 1
ATOM 875 N N . LYS A 1 111 ? -15.739 0.966 20.294 1.00 90.75 111 LYS A N 1
ATOM 876 C CA . LYS A 1 111 ? -15.425 2.044 21.247 1.00 90.75 111 LYS A CA 1
ATOM 877 C C . LYS A 1 111 ? -16.636 2.438 22.093 1.00 90.75 111 LYS A C 1
ATOM 879 O O . LYS A 1 111 ? -16.513 2.593 23.306 1.00 90.75 111 LYS A O 1
ATOM 884 N N . GLU A 1 112 ? -17.811 2.555 21.477 1.00 92.06 112 GLU A N 1
ATOM 885 C CA . GLU A 1 112 ? -19.057 2.847 22.195 1.00 92.06 112 GLU A CA 1
ATOM 886 C C . GLU A 1 112 ? -19.431 1.725 23.178 1.00 92.06 112 GLU A C 1
ATOM 888 O O . GLU A 1 112 ? -19.842 1.997 24.309 1.00 92.06 112 GLU A O 1
ATOM 893 N N . ALA A 1 113 ? -19.263 0.461 22.777 1.00 90.56 113 ALA A N 1
ATOM 894 C CA . ALA A 1 113 ? -19.496 -0.692 23.642 1.00 90.56 113 ALA A CA 1
ATOM 895 C C . ALA A 1 113 ? -18.520 -0.723 24.830 1.00 90.56 113 ALA A C 1
ATOM 897 O O . ALA A 1 113 ? -18.943 -0.918 25.972 1.00 90.56 113 ALA A O 1
ATOM 898 N N . GLU A 1 114 ? -17.234 -0.462 24.588 1.00 92.00 114 GLU A N 1
ATOM 899 C CA . GLU A 1 114 ? -16.216 -0.383 25.636 1.00 92.00 114 GLU A CA 1
ATOM 900 C C . GLU A 1 114 ? -16.521 0.745 26.633 1.00 92.00 114 GLU A C 1
ATOM 902 O O . GLU A 1 114 ? -16.429 0.556 27.850 1.00 92.00 114 GLU A O 1
ATOM 907 N N . GLN A 1 115 ? -16.946 1.909 26.140 1.00 92.62 115 GLN A N 1
ATOM 908 C CA . GLN A 1 115 ? -17.315 3.037 26.989 1.00 92.62 115 GLN A CA 1
ATOM 909 C C . GLN A 1 115 ? -18.523 2.705 27.875 1.00 92.62 115 GLN A C 1
ATOM 911 O O . GLN A 1 115 ? -18.471 2.923 29.089 1.00 92.62 115 GLN A O 1
ATOM 916 N N . LYS A 1 116 ? -19.570 2.090 27.309 1.00 92.62 116 LYS A N 1
ATOM 917 C CA . LYS A 1 116 ? -20.739 1.629 28.076 1.00 92.62 116 LYS A CA 1
ATOM 918 C C . LYS A 1 116 ? -20.353 0.599 29.141 1.00 92.62 116 LYS A C 1
ATOM 920 O O . LYS A 1 116 ? -20.808 0.706 30.281 1.00 92.62 116 LYS A O 1
ATOM 925 N N . ALA A 1 117 ? -19.483 -0.357 28.812 1.00 91.25 117 ALA A N 1
ATOM 926 C CA . ALA A 1 117 ? -18.996 -1.354 29.766 1.00 91.25 117 ALA A CA 1
ATOM 927 C C . ALA A 1 117 ? -18.202 -0.708 30.919 1.00 91.25 117 ALA A C 1
ATOM 929 O O . ALA A 1 117 ? -18.433 -1.023 32.090 1.00 91.25 117 ALA A O 1
ATOM 930 N N . ARG A 1 118 ? -17.323 0.260 30.618 1.00 91.56 118 ARG A N 1
ATOM 931 C CA . ARG A 1 118 ? -16.568 1.020 31.633 1.00 91.56 118 ARG A CA 1
ATOM 932 C C . ARG A 1 118 ? -17.486 1.816 32.562 1.00 91.56 118 ARG A C 1
ATOM 934 O O . ARG A 1 118 ? -17.261 1.843 33.773 1.00 91.56 118 ARG A O 1
ATOM 941 N N . GLU A 1 119 ? -18.528 2.450 32.030 1.00 92.31 119 GLU A N 1
ATOM 942 C CA . GLU A 1 119 ? -19.513 3.174 32.842 1.00 92.31 119 GLU A CA 1
ATOM 943 C C . GLU A 1 119 ? -20.319 2.242 33.753 1.00 92.31 119 GLU A C 1
ATOM 945 O O . GLU A 1 119 ? -20.536 2.557 34.928 1.00 92.31 119 GLU A O 1
ATOM 950 N N . GLN A 1 120 ? -20.729 1.077 33.249 1.00 89.50 120 GLN A N 1
ATOM 951 C CA . GLN A 1 120 ? -21.428 0.069 34.048 1.00 89.50 120 GLN A CA 1
ATOM 952 C C . GLN A 1 120 ? -20.546 -0.476 35.177 1.00 89.50 120 GLN A C 1
ATOM 954 O O . GLN A 1 120 ? -21.003 -0.545 36.321 1.00 89.50 120 GLN A O 1
ATOM 959 N N . ALA A 1 121 ? -19.274 -0.774 34.897 1.00 90.19 121 ALA A N 1
ATOM 960 C CA . ALA A 1 121 ? -18.317 -1.222 35.907 1.00 90.19 121 ALA A CA 1
ATOM 961 C C . ALA A 1 121 ? -18.118 -0.172 37.016 1.00 90.19 121 ALA A C 1
ATOM 963 O O . ALA A 1 121 ? -18.167 -0.504 38.203 1.00 90.19 121 ALA A O 1
ATOM 964 N N . LYS A 1 122 ? -17.990 1.115 36.654 1.00 91.75 122 LYS A N 1
ATOM 965 C CA . LYS A 1 122 ? -17.911 2.217 37.630 1.00 91.75 122 LYS A CA 1
ATOM 966 C C . LYS A 1 122 ? -19.167 2.306 38.500 1.00 91.75 122 LYS A C 1
ATOM 968 O O . LYS A 1 122 ? -19.055 2.414 39.722 1.00 91.75 122 LYS A O 1
ATOM 973 N N . LYS A 1 123 ? -20.363 2.211 37.905 1.00 90.62 123 LYS A N 1
ATOM 974 C CA . LYS A 1 123 ? -21.637 2.230 38.650 1.00 90.62 123 LYS A CA 1
ATOM 975 C C . LYS A 1 123 ? -21.753 1.046 39.617 1.00 90.62 123 LYS A C 1
ATOM 977 O O . LYS A 1 123 ? -22.184 1.231 40.754 1.00 90.62 123 LYS A O 1
ATOM 982 N N . GLN A 1 124 ? -21.350 -0.156 39.204 1.00 88.00 124 GLN A N 1
ATOM 983 C CA . GLN A 1 124 ? -21.353 -1.336 40.078 1.00 88.00 124 GLN A CA 1
ATOM 984 C C . GLN A 1 124 ? -20.355 -1.200 41.236 1.00 88.00 124 GLN A C 1
ATOM 986 O O . GLN A 1 124 ? -20.711 -1.484 42.380 1.00 88.00 124 GLN A O 1
ATOM 991 N N . GLN A 1 125 ? -19.146 -0.692 40.980 1.00 86.25 125 GLN A N 1
ATOM 992 C CA . GLN A 1 125 ? -18.163 -0.434 42.036 1.00 86.25 125 GLN A CA 1
ATOM 993 C C . GLN A 1 125 ? -18.657 0.602 43.050 1.00 86.25 125 GLN A C 1
ATOM 995 O O . GLN A 1 125 ? -18.514 0.387 44.253 1.00 86.25 125 GLN A O 1
ATOM 1000 N N . GLN A 1 126 ? -19.284 1.692 42.599 1.00 88.62 126 GLN A N 1
ATOM 1001 C CA . GLN A 1 126 ? -19.860 2.699 43.497 1.00 88.62 126 GLN A CA 1
ATOM 1002 C C . GLN A 1 126 ? -20.972 2.113 44.376 1.00 88.62 126 GLN A C 1
ATOM 1004 O O . GLN A 1 126 ? -20.968 2.327 45.589 1.00 88.62 126 GLN A O 1
ATOM 1009 N N . LYS A 1 127 ? -21.876 1.307 43.799 1.00 86.38 127 LYS A N 1
ATOM 1010 C CA . LYS A 1 127 ? -22.917 0.595 44.563 1.00 86.38 127 LYS A CA 1
ATOM 1011 C C . LYS A 1 127 ? -22.313 -0.358 45.599 1.00 86.38 127 LYS A C 1
ATOM 1013 O O . LYS A 1 127 ? -22.735 -0.352 46.753 1.00 86.38 127 LYS A O 1
ATOM 1018 N N . ALA A 1 128 ? -21.290 -1.127 45.224 1.00 83.75 128 ALA A N 1
ATOM 1019 C CA . ALA A 1 128 ? -20.607 -2.043 46.136 1.00 83.75 128 ALA A CA 1
ATOM 1020 C C . ALA A 1 128 ? -19.872 -1.307 47.275 1.00 83.75 128 ALA A C 1
ATOM 1022 O O . ALA A 1 128 ? -19.902 -1.751 48.423 1.00 83.75 128 ALA A O 1
ATOM 1023 N N . GLN A 1 129 ? -19.238 -0.165 46.991 1.00 84.06 129 GLN A N 1
ATOM 1024 C CA . GLN A 1 129 ? -18.587 0.663 48.011 1.00 84.06 129 GLN A CA 1
ATOM 1025 C C . GLN A 1 129 ? -19.598 1.314 48.962 1.00 84.06 129 GLN A C 1
ATOM 1027 O O . GLN A 1 129 ? -19.366 1.326 50.172 1.00 84.06 129 GLN A O 1
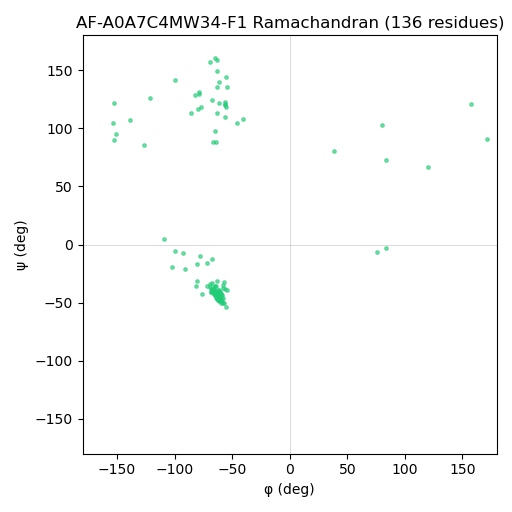ATOM 1032 N N . ALA A 1 130 ? -20.727 1.809 48.446 1.00 81.25 130 ALA A N 1
ATOM 1033 C CA . ALA A 1 130 ? -21.812 2.351 49.262 1.00 81.25 130 ALA A CA 1
ATOM 1034 C C . ALA A 1 130 ? -22.398 1.280 50.199 1.00 81.25 130 ALA A C 1
ATOM 1036 O O . ALA A 1 130 ? -22.536 1.520 51.399 1.00 81.25 130 ALA A O 1
ATOM 1037 N N . ALA A 1 131 ? -22.632 0.067 49.688 1.00 80.56 131 ALA A N 1
ATOM 1038 C CA . ALA A 1 131 ? -23.089 -1.065 50.493 1.00 80.56 131 ALA A CA 1
ATOM 1039 C C . ALA A 1 131 ? -22.088 -1.435 51.606 1.00 80.56 131 ALA A C 1
ATOM 1041 O O . ALA A 1 131 ? -22.485 -1.643 52.752 1.00 80.56 131 ALA A O 1
ATOM 1042 N N . LYS A 1 132 ? -20.777 -1.447 51.313 1.00 77.00 132 LYS A N 1
ATOM 1043 C CA . LYS A 1 132 ? -19.731 -1.700 52.323 1.00 77.00 132 LYS A CA 1
ATOM 1044 C C . LYS A 1 132 ? -19.638 -0.600 53.385 1.00 77.00 132 LYS A C 1
ATOM 1046 O O . LYS A 1 132 ? -19.380 -0.914 54.544 1.00 77.00 132 LYS A O 1
ATOM 1051 N N . LYS A 1 133 ? -19.836 0.673 53.021 1.00 73.44 133 LYS A N 1
ATOM 1052 C CA . LYS A 1 133 ? -19.831 1.794 53.980 1.00 73.44 133 LYS A CA 1
ATOM 1053 C C . LYS A 1 133 ? -21.028 1.744 54.930 1.00 73.44 133 LYS A C 1
ATOM 1055 O O . LYS A 1 133 ? -20.840 1.964 56.121 1.00 73.44 133 LYS A O 1
ATOM 1060 N N . ASN A 1 134 ? -22.218 1.405 54.434 1.00 69.12 134 ASN A N 1
ATOM 1061 C CA . ASN A 1 134 ? -23.410 1.283 55.279 1.00 69.12 134 ASN A CA 1
ATOM 1062 C C . ASN A 1 134 ? -23.311 0.108 56.263 1.00 69.12 134 ASN A C 1
ATOM 1064 O O . ASN A 1 134 ? -23.749 0.232 57.399 1.00 69.12 134 ASN A O 1
ATOM 1068 N N . ARG A 1 135 ? -22.651 -0.992 55.878 1.00 70.19 135 ARG A N 1
ATOM 1069 C CA . ARG A 1 135 ? -22.451 -2.165 56.747 1.00 70.19 135 ARG A CA 1
ATOM 1070 C C . ARG A 1 135 ? -21.450 -1.960 57.894 1.00 70.19 135 ARG A C 1
ATOM 1072 O O . ARG A 1 135 ? -21.415 -2.786 58.787 1.00 70.19 135 ARG A O 1
ATOM 1079 N N . LYS A 1 136 ? -20.613 -0.914 57.851 1.00 65.38 136 LYS A N 1
ATOM 1080 C CA . LYS A 1 136 ? -19.649 -0.568 58.919 1.00 65.38 136 LYS A CA 1
ATOM 1081 C C . LYS A 1 136 ? -20.198 0.435 59.945 1.00 65.38 136 LYS A C 1
ATOM 1083 O O . LYS A 1 136 ? -19.492 0.764 60.890 1.00 65.38 136 LYS A O 1
ATOM 1088 N N . LYS A 1 137 ? -21.391 0.991 59.709 1.00 58.84 137 LYS A N 1
ATOM 1089 C CA . LYS A 1 137 ? -22.048 1.973 60.593 1.00 58.84 137 LYS A CA 1
ATOM 1090 C C . LYS A 1 137 ? -23.122 1.355 61.499 1.00 58.84 137 LYS A C 1
ATOM 1092 O O . LYS A 1 137 ? -23.674 2.072 62.325 1.00 58.84 137 LYS A O 1
ATOM 1097 N N . HIS A 1 138 ? -23.411 0.071 61.306 1.00 50.56 138 HIS A N 1
ATOM 1098 C CA . HIS A 1 138 ? -24.220 -0.776 62.178 1.00 50.56 138 HIS A CA 1
ATOM 1099 C C . HIS A 1 138 ? -23.292 -1.738 62.909 1.00 50.56 138 HIS A C 1
ATOM 1101 O O . HIS A 1 138 ? -23.626 -2.079 64.060 1.00 50.56 138 HIS A O 1
#

Radius of gyration: 33.95 Å; Cα contacts (8 Å, |Δi|>4): 41; chains: 1; bounding box: 49×78×104 Å

Foldseek 3Di:
DDDDDDDDDDDDDDDDPDDDPPPPPPPPLPPPLLDDPPPDDDDPQLVVQSVVLCVVLVVVLVVLVVQLVPDPDPVSNVVSVVVNVVSSVVSVVSNVCSSPDPDPVVVVVVVVVVVVVVVVVVVVVVVVVVVVVVVVVD